Protein AF-A0A7W9QAP7-F1 (afdb_monomer_lite)

pLDDT: mean 77.05, std 18.79, range [26.72, 98.31]

Organism: NCBI:txid1042984

Structure (mmCIF, N/CA/C/O backbone):
data_AF-A0A7W9QAP7-F1
#
_entry.id   AF-A0A7W9QAP7-F1
#
loop_
_atom_site.group_PDB
_atom_site.id
_atom_site.type_symbol
_atom_site.label_atom_id
_atom_site.label_alt_id
_atom_site.label_comp_id
_atom_site.label_asym_id
_atom_site.label_entity_id
_atom_site.label_seq_id
_atom_site.pdbx_PDB_ins_code
_atom_site.Cartn_x
_atom_site.Cartn_y
_atom_site.Cartn_z
_atom_site.occupancy
_atom_site.B_iso_or_equiv
_atom_site.auth_seq_id
_atom_site.auth_comp_id
_atom_site.auth_asym_id
_atom_site.auth_atom_id
_atom_site.pdbx_PDB_model_num
ATOM 1 N N . MET A 1 1 ? 19.920 -5.176 -1.590 1.00 54.75 1 MET A N 1
ATOM 2 C CA . MET A 1 1 ? 19.960 -6.155 -2.706 1.00 54.75 1 MET A CA 1
ATOM 3 C C . MET A 1 1 ? 19.353 -7.469 -2.248 1.00 54.75 1 MET A C 1
ATOM 5 O O . MET A 1 1 ? 19.621 -7.881 -1.128 1.00 54.75 1 MET A O 1
ATOM 9 N N . THR A 1 2 ? 18.573 -8.132 -3.103 1.00 60.28 2 THR A N 1
ATOM 10 C CA . THR A 1 2 ? 17.853 -9.384 -2.791 1.00 60.28 2 THR A CA 1
ATOM 11 C C . THR A 1 2 ? 18.769 -10.563 -2.440 1.00 60.28 2 THR A C 1
ATOM 13 O O . THR A 1 2 ? 18.266 -11.594 -2.022 1.00 60.28 2 THR A O 1
ATOM 16 N N . ARG A 1 3 ? 20.100 -10.441 -2.601 1.00 73.12 3 ARG A N 1
ATOM 17 C CA . ARG A 1 3 ? 21.132 -11.491 -2.411 1.00 73.12 3 ARG A CA 1
ATOM 18 C C . ARG A 1 3 ? 20.924 -12.766 -3.252 1.00 73.12 3 ARG A C 1
ATOM 20 O O . ARG A 1 3 ? 21.806 -13.615 -3.297 1.00 73.12 3 ARG A O 1
ATOM 27 N N . LEU A 1 4 ? 19.820 -12.860 -3.992 1.00 79.19 4 LEU A N 1
ATOM 28 C CA . LEU A 1 4 ? 19.501 -13.938 -4.917 1.00 79.19 4 LEU A CA 1
ATOM 29 C C . LEU A 1 4 ? 20.254 -13.739 -6.237 1.00 79.19 4 LEU A C 1
ATOM 31 O O . LEU A 1 4 ? 19.981 -12.792 -6.990 1.00 79.19 4 LEU A O 1
ATOM 35 N N . ARG A 1 5 ? 21.194 -14.647 -6.526 1.00 82.75 5 ARG A N 1
ATOM 36 C CA . ARG A 1 5 ? 21.929 -14.685 -7.800 1.00 82.75 5 ARG A CA 1
ATOM 37 C C . ARG A 1 5 ? 20.944 -14.789 -8.969 1.00 82.75 5 ARG A C 1
ATOM 39 O O . ARG A 1 5 ? 19.967 -15.527 -8.909 1.00 82.75 5 ARG A O 1
ATOM 46 N N . GLY A 1 6 ? 21.182 -14.010 -10.023 1.00 86.75 6 GLY A N 1
ATOM 47 C CA . GLY A 1 6 ? 20.346 -14.013 -11.228 1.00 86.75 6 GLY A CA 1
ATOM 48 C C . GLY A 1 6 ? 18.965 -13.359 -11.087 1.00 86.75 6 GLY A C 1
ATOM 49 O O . GLY A 1 6 ? 18.206 -13.384 -12.050 1.00 86.75 6 GLY A O 1
ATOM 50 N N . SER A 1 7 ? 18.630 -12.748 -9.941 1.00 87.75 7 SER A N 1
ATOM 51 C CA . SER A 1 7 ? 17.339 -12.063 -9.747 1.00 87.75 7 SER A CA 1
ATOM 52 C C . SER A 1 7 ? 17.068 -10.999 -10.813 1.00 87.75 7 SER A C 1
ATOM 54 O O . SER A 1 7 ? 16.010 -11.038 -11.423 1.00 87.75 7 SER A O 1
ATOM 56 N N . HIS A 1 8 ? 18.047 -10.143 -11.122 1.00 86.25 8 HIS A N 1
ATOM 57 C CA . HIS A 1 8 ? 17.933 -9.145 -12.194 1.00 86.25 8 HIS A CA 1
ATOM 58 C C . HIS A 1 8 ? 17.615 -9.774 -13.559 1.00 86.25 8 HIS A C 1
ATOM 60 O O . HIS A 1 8 ? 16.665 -9.373 -14.222 1.00 86.25 8 HIS A O 1
ATOM 66 N N . ARG A 1 9 ? 18.378 -10.801 -13.964 1.00 90.00 9 ARG A N 1
ATOM 67 C CA . ARG A 1 9 ? 18.172 -11.507 -15.241 1.00 90.00 9 ARG A CA 1
ATOM 68 C C . ARG A 1 9 ? 16.766 -12.107 -15.325 1.00 90.00 9 ARG A C 1
ATOM 70 O O . ARG A 1 9 ? 16.121 -11.996 -16.357 1.00 90.00 9 ARG A O 1
ATOM 77 N N . ARG A 1 10 ? 16.291 -12.717 -14.235 1.00 91.69 10 ARG A N 1
ATOM 78 C CA . ARG A 1 10 ? 14.938 -13.283 -14.149 1.00 91.69 10 ARG A CA 1
ATOM 79 C C . ARG A 1 10 ? 13.853 -12.211 -14.226 1.00 91.69 10 ARG A C 1
ATOM 81 O O . ARG A 1 10 ? 12.884 -12.404 -14.946 1.00 91.69 10 ARG A O 1
ATOM 88 N N . THR A 1 11 ? 14.016 -11.092 -13.517 1.00 90.94 11 THR A N 1
ATOM 89 C CA . THR A 1 11 ? 13.083 -9.959 -13.602 1.00 90.94 11 THR A CA 1
ATOM 90 C C . THR A 1 11 ? 12.994 -9.443 -15.034 1.00 90.94 11 THR A C 1
ATOM 92 O O . THR A 1 11 ? 11.891 -9.313 -15.551 1.00 90.94 11 THR A O 1
ATOM 95 N N . ARG A 1 12 ? 14.137 -9.243 -15.703 1.00 91.88 12 ARG A N 1
ATOM 96 C CA . ARG A 1 12 ? 14.178 -8.806 -17.102 1.00 91.88 12 ARG A CA 1
ATOM 97 C C . ARG A 1 12 ? 13.460 -9.779 -18.043 1.00 91.88 12 ARG A C 1
ATOM 99 O O . ARG A 1 12 ? 12.600 -9.353 -18.800 1.00 91.88 12 ARG A O 1
ATOM 106 N N . ALA A 1 13 ? 13.750 -11.078 -17.940 1.00 94.00 13 ALA A N 1
ATOM 107 C CA . ALA A 1 13 ? 13.096 -12.096 -18.766 1.00 94.00 13 ALA A CA 1
ATOM 108 C C . ALA A 1 13 ? 11.567 -12.124 -18.566 1.00 94.00 13 ALA A C 1
ATOM 110 O O . ALA A 1 13 ? 10.818 -12.332 -19.517 1.00 94.00 13 ALA A O 1
ATOM 111 N N . ASN A 1 14 ? 11.088 -11.879 -17.340 1.00 94.50 14 ASN A N 1
ATOM 112 C CA . ASN A 1 14 ? 9.653 -11.779 -17.062 1.00 94.50 14 ASN A CA 1
ATOM 113 C C . ASN A 1 14 ? 9.024 -10.521 -17.677 1.00 94.50 14 ASN A C 1
ATOM 115 O O . ASN A 1 14 ? 7.909 -10.602 -18.187 1.00 94.50 14 ASN A O 1
ATOM 119 N N . VAL A 1 15 ? 9.727 -9.383 -17.648 1.00 93.56 15 VAL A N 1
ATOM 120 C CA . VAL A 1 15 ? 9.294 -8.140 -18.312 1.00 93.56 15 VAL A CA 1
ATOM 121 C C . VAL A 1 15 ? 9.174 -8.366 -19.818 1.00 93.56 15 VAL A C 1
ATOM 123 O O . VAL A 1 15 ? 8.102 -8.162 -20.377 1.00 93.56 15 VAL A O 1
ATOM 126 N N . GLU A 1 16 ? 10.226 -8.885 -20.457 1.00 94.69 16 GLU A N 1
ATOM 127 C CA . GLU A 1 16 ? 10.230 -9.218 -21.890 1.00 94.69 16 GLU A CA 1
ATOM 128 C C . GLU A 1 16 ? 9.087 -10.183 -22.244 1.00 94.69 16 GLU A C 1
ATOM 130 O O . GLU A 1 16 ? 8.371 -9.981 -23.227 1.00 94.69 16 GLU A O 1
ATOM 135 N N . LYS A 1 17 ? 8.851 -11.207 -21.410 1.00 96.50 17 LYS A N 1
ATOM 136 C CA . LYS A 1 17 ? 7.747 -12.148 -21.616 1.00 96.50 17 LYS A CA 1
ATOM 137 C C . LYS A 1 17 ? 6.380 -11.470 -21.522 1.00 96.50 17 LYS A C 1
ATOM 139 O O . LYS A 1 17 ? 5.540 -11.733 -22.378 1.00 96.50 17 LYS A O 1
ATOM 144 N N . ALA A 1 18 ? 6.142 -10.621 -20.527 1.00 95.12 18 ALA A N 1
ATOM 145 C CA . ALA A 1 18 ? 4.868 -9.918 -20.383 1.00 95.12 18 ALA A CA 1
ATOM 146 C C . ALA A 1 18 ? 4.607 -8.960 -21.559 1.00 95.12 18 ALA A C 1
ATOM 148 O O . ALA A 1 18 ? 3.508 -8.965 -22.111 1.00 95.12 18 ALA A O 1
ATOM 149 N N . LEU A 1 19 ? 5.635 -8.244 -22.023 1.00 92.81 19 LEU A N 1
ATOM 150 C CA . LEU A 1 19 ? 5.546 -7.397 -23.215 1.00 92.81 19 LEU A CA 1
ATOM 151 C C . LEU A 1 19 ? 5.253 -8.212 -24.481 1.00 92.81 19 LEU A C 1
ATOM 153 O O . LEU A 1 19 ? 4.375 -7.841 -25.251 1.00 92.81 19 LEU A O 1
ATOM 157 N N . SER A 1 20 ? 5.893 -9.377 -24.659 1.00 95.62 20 SER A N 1
ATOM 158 C CA . SER A 1 20 ? 5.593 -10.285 -25.783 1.00 95.62 20 SER A CA 1
ATOM 159 C C . SER A 1 20 ? 4.148 -10.805 -25.792 1.00 95.62 20 SER A C 1
ATOM 161 O O . SER A 1 20 ? 3.666 -11.276 -26.819 1.00 95.62 20 SER A O 1
ATOM 163 N N . LEU A 1 21 ? 3.463 -10.744 -24.644 1.00 96.88 21 LEU A N 1
ATOM 164 C CA . LEU A 1 21 ? 2.060 -11.122 -24.476 1.00 96.88 21 LEU A CA 1
ATOM 165 C C . LEU A 1 21 ? 1.111 -9.913 -24.547 1.00 96.88 21 LEU A C 1
ATOM 167 O O . LEU A 1 21 ? -0.075 -10.070 -24.269 1.00 96.88 21 LEU A O 1
ATOM 171 N N . ASN A 1 22 ? 1.612 -8.725 -24.906 1.00 93.06 22 ASN A N 1
ATOM 172 C CA . ASN A 1 22 ? 0.872 -7.459 -24.911 1.00 93.06 22 ASN A CA 1
ATOM 173 C C . ASN A 1 22 ? 0.246 -7.110 -23.549 1.00 93.06 22 ASN A C 1
ATOM 175 O O . ASN A 1 22 ? -0.803 -6.471 -23.481 1.00 93.06 22 ASN A O 1
ATOM 179 N N . ILE A 1 23 ? 0.878 -7.536 -22.451 1.00 90.88 23 ILE A N 1
ATOM 180 C CA . ILE A 1 23 ? 0.448 -7.162 -21.104 1.00 90.88 23 ILE A CA 1
ATOM 181 C C . ILE A 1 23 ? 1.020 -5.771 -20.806 1.00 90.88 23 ILE A C 1
ATOM 183 O O . ILE A 1 23 ? 2.246 -5.623 -20.807 1.00 90.88 23 ILE A O 1
ATOM 187 N N . PRO A 1 24 ? 0.182 -4.754 -20.532 1.00 83.75 24 PRO A N 1
ATOM 188 C CA . PRO A 1 24 ? 0.669 -3.426 -20.194 1.00 83.75 24 PRO A CA 1
ATOM 189 C C . PRO A 1 24 ? 1.435 -3.480 -18.872 1.00 83.75 24 PRO A C 1
ATOM 191 O O . PRO A 1 24 ? 0.927 -3.954 -17.852 1.00 83.75 24 PRO A O 1
ATOM 194 N N . LEU A 1 25 ? 2.672 -2.992 -18.896 1.00 85.19 25 LEU A N 1
ATOM 195 C CA . LEU A 1 25 ? 3.533 -2.912 -17.726 1.00 85.19 25 LEU A CA 1
ATOM 196 C C . LEU A 1 25 ? 3.719 -1.462 -17.298 1.00 85.19 25 LEU A C 1
ATOM 198 O O . LEU A 1 25 ? 3.815 -0.560 -18.126 1.00 85.19 25 LEU A O 1
ATOM 202 N N . ARG A 1 26 ? 3.828 -1.281 -15.984 1.00 78.94 26 ARG A N 1
ATOM 203 C CA . ARG A 1 26 ? 4.264 -0.046 -15.333 1.00 78.94 26 ARG A CA 1
ATOM 204 C C . ARG A 1 26 ? 5.526 -0.359 -14.552 1.00 78.94 26 ARG A C 1
ATOM 206 O O . ARG A 1 26 ? 5.586 -1.422 -13.923 1.00 78.94 26 ARG A O 1
ATOM 213 N N . ASP A 1 27 ? 6.508 0.532 -14.576 1.00 76.38 27 ASP A N 1
ATOM 214 C CA . ASP A 1 27 ? 7.672 0.404 -13.712 1.00 76.38 27 ASP A CA 1
ATOM 215 C C . ASP A 1 27 ? 7.594 1.290 -12.467 1.00 76.38 27 ASP A C 1
ATOM 217 O O . ASP A 1 27 ? 6.720 2.133 -12.274 1.00 76.38 27 ASP A O 1
ATOM 221 N N . GLY A 1 28 ? 8.500 0.993 -11.549 1.00 77.81 28 GLY A N 1
ATOM 222 C CA . GLY A 1 28 ? 8.722 1.751 -10.339 1.00 77.81 28 GLY A CA 1
ATOM 223 C C . GLY A 1 28 ? 10.100 1.389 -9.833 1.00 77.81 28 GLY A C 1
ATOM 224 O O . GLY A 1 28 ? 10.379 0.216 -9.562 1.00 77.81 28 GLY A O 1
ATOM 225 N N . VAL A 1 29 ? 10.983 2.380 -9.743 1.00 78.94 29 VAL A N 1
ATOM 226 C CA . VAL A 1 29 ? 12.359 2.148 -9.306 1.00 78.94 29 VAL A CA 1
ATOM 227 C C . VAL A 1 29 ? 12.564 2.776 -7.936 1.00 78.94 29 VAL A C 1
ATOM 229 O O . VAL A 1 29 ? 12.566 3.994 -7.785 1.00 78.94 29 VAL A O 1
ATOM 232 N N . VAL A 1 30 ? 12.736 1.920 -6.927 1.00 78.00 30 VAL A N 1
ATOM 233 C CA . VAL A 1 30 ? 12.982 2.346 -5.546 1.00 78.00 30 VAL A CA 1
ATOM 234 C C . VAL A 1 30 ? 14.471 2.602 -5.350 1.00 78.00 30 VAL A C 1
ATOM 236 O O . VAL A 1 30 ? 15.290 1.688 -5.510 1.00 78.00 30 VAL A O 1
ATOM 239 N N . SER A 1 31 ? 14.827 3.816 -4.947 1.00 77.69 31 SER A N 1
ATOM 240 C CA . SER A 1 31 ? 16.185 4.113 -4.519 1.00 77.69 31 SER A CA 1
ATOM 241 C C . SER A 1 31 ? 16.448 3.608 -3.103 1.00 77.69 31 SER A C 1
ATOM 243 O O . SER A 1 31 ? 15.645 3.781 -2.184 1.00 77.69 31 SER A O 1
ATOM 245 N N . LEU A 1 32 ? 17.595 2.952 -2.930 1.00 71.19 32 LEU A N 1
ATOM 246 C CA . LEU A 1 32 ? 18.000 2.349 -1.658 1.00 71.19 32 LEU A CA 1
ATOM 247 C C . LEU A 1 32 ? 19.167 3.096 -0.988 1.00 71.19 32 LEU A C 1
ATOM 249 O O . LEU A 1 32 ? 19.375 2.900 0.206 1.00 71.19 32 LEU A O 1
ATOM 253 N N . ARG A 1 33 ? 19.972 3.857 -1.754 1.00 64.19 33 ARG A N 1
ATOM 254 C CA . ARG A 1 33 ? 21.175 4.624 -1.345 1.00 64.19 33 ARG A CA 1
ATOM 255 C C . ARG A 1 33 ? 21.502 5.676 -2.422 1.00 64.19 33 ARG A C 1
ATOM 257 O O . ARG A 1 33 ? 21.160 5.440 -3.579 1.00 64.19 33 ARG A O 1
ATOM 264 N N . GLU A 1 34 ? 22.224 6.740 -2.063 1.00 57.38 34 GLU A N 1
ATOM 265 C CA . GLU A 1 34 ? 22.637 7.838 -2.967 1.00 57.38 34 GLU A CA 1
ATOM 266 C C . GLU A 1 34 ? 23.412 7.360 -4.219 1.00 57.38 34 GLU A C 1
ATOM 268 O O . GLU A 1 34 ? 23.240 7.905 -5.305 1.00 57.38 34 GLU A O 1
ATOM 273 N N . ASP A 1 35 ? 24.171 6.261 -4.119 1.00 52.50 35 ASP A N 1
ATOM 274 C CA . ASP A 1 35 ? 25.190 5.904 -5.126 1.00 52.50 35 ASP A CA 1
ATOM 275 C C . ASP A 1 35 ? 24.794 4.790 -6.110 1.00 52.50 35 ASP A C 1
ATOM 277 O O . ASP A 1 35 ? 25.632 3.974 -6.518 1.00 52.50 35 ASP A O 1
ATOM 281 N N . ARG A 1 36 ? 23.512 4.634 -6.457 1.00 61.88 36 ARG A N 1
ATOM 282 C CA . ARG A 1 36 ? 23.107 3.538 -7.356 1.00 61.88 36 ARG A CA 1
ATOM 283 C C . ARG A 1 36 ? 22.423 4.007 -8.623 1.00 61.88 36 ARG A C 1
ATOM 285 O O . ARG A 1 36 ? 21.776 5.038 -8.690 1.00 61.88 36 ARG A O 1
ATOM 292 N N . ARG A 1 37 ? 22.615 3.151 -9.630 1.00 72.38 37 ARG A N 1
ATOM 293 C CA . ARG A 1 37 ? 22.272 3.224 -11.053 1.00 72.38 37 ARG A CA 1
ATOM 294 C C . ARG A 1 37 ? 20.762 3.301 -11.318 1.00 72.38 37 ARG A C 1
ATOM 296 O O . ARG A 1 37 ? 20.258 2.620 -12.202 1.00 72.38 37 ARG A O 1
ATOM 303 N N . VAL A 1 38 ? 20.011 4.056 -10.527 1.00 77.44 38 VAL A N 1
ATOM 304 C CA . VAL A 1 38 ? 18.552 4.102 -10.616 1.00 77.44 38 VAL A CA 1
ATOM 305 C C . VAL A 1 38 ? 18.117 4.718 -11.952 1.00 77.44 38 VAL A C 1
ATOM 307 O O . VAL A 1 38 ? 17.238 4.181 -12.614 1.00 77.44 38 VAL A O 1
ATOM 310 N N . GLN A 1 39 ? 18.838 5.742 -12.419 1.00 78.19 39 GLN A N 1
ATOM 311 C CA . GLN A 1 39 ? 18.688 6.294 -13.771 1.00 78.19 39 GLN A CA 1
ATOM 312 C C . GLN A 1 39 ? 18.975 5.262 -14.868 1.00 78.19 39 GLN A C 1
ATOM 314 O O . GLN A 1 39 ? 18.334 5.255 -15.912 1.00 78.19 39 GLN A O 1
ATOM 319 N N . GLU A 1 40 ? 19.938 4.367 -14.654 1.00 82.56 40 GLU A N 1
ATOM 320 C CA . GLU A 1 40 ? 20.238 3.319 -15.632 1.00 82.56 40 GLU A CA 1
ATOM 321 C C . GLU A 1 40 ? 19.197 2.202 -15.597 1.00 82.56 40 GLU A C 1
ATOM 323 O O . GLU A 1 40 ? 18.890 1.654 -16.645 1.00 82.56 40 GLU A O 1
ATOM 328 N N . ALA A 1 41 ? 18.627 1.894 -14.429 1.00 84.00 41 ALA A N 1
ATOM 329 C CA . ALA A 1 41 ? 17.513 0.960 -14.306 1.00 84.00 41 ALA A CA 1
ATOM 330 C C . ALA A 1 41 ? 16.249 1.504 -14.989 1.00 84.00 41 ALA A C 1
ATOM 332 O O . ALA A 1 41 ? 15.609 0.766 -15.730 1.00 84.00 41 ALA A O 1
ATOM 333 N N . ALA A 1 42 ? 15.939 2.792 -14.806 1.00 81.75 42 ALA A N 1
ATOM 334 C CA . ALA A 1 42 ? 14.847 3.454 -15.516 1.00 81.75 42 ALA A CA 1
ATOM 335 C C . ALA A 1 42 ? 15.074 3.411 -17.037 1.00 81.75 42 ALA A C 1
ATOM 337 O O . ALA A 1 42 ? 14.216 2.938 -17.776 1.00 81.75 42 ALA A O 1
ATOM 338 N N . ARG A 1 43 ? 16.275 3.786 -17.508 1.00 84.94 43 ARG A N 1
ATOM 339 C CA . ARG A 1 43 ? 16.638 3.682 -18.934 1.00 84.94 43 ARG A CA 1
ATOM 340 C C . ARG A 1 43 ? 16.533 2.256 -19.475 1.00 84.94 43 ARG A C 1
ATOM 342 O O . ARG A 1 43 ? 16.089 2.083 -20.604 1.00 84.94 43 ARG A O 1
ATOM 349 N N . ASP A 1 44 ? 16.933 1.252 -18.698 1.00 87.25 44 ASP A N 1
ATOM 350 C CA . ASP A 1 44 ? 16.836 -0.156 -19.096 1.00 87.25 44 ASP A CA 1
ATOM 351 C C . ASP A 1 44 ? 15.376 -0.594 -19.295 1.00 87.25 44 ASP A C 1
ATOM 353 O O . ASP A 1 44 ? 15.057 -1.259 -20.278 1.00 87.25 44 ASP A O 1
ATOM 357 N N . LEU A 1 45 ? 14.473 -0.173 -18.402 1.00 87.50 45 LEU A N 1
ATOM 358 C CA . LEU A 1 45 ? 13.039 -0.467 -18.487 1.00 87.50 45 LEU A CA 1
ATOM 359 C C . LEU A 1 45 ? 12.366 0.285 -19.642 1.00 87.50 45 LEU A C 1
ATOM 361 O O . LEU A 1 45 ? 11.599 -0.319 -20.393 1.00 87.50 45 LEU A O 1
ATOM 365 N N . THR A 1 46 ? 12.724 1.553 -19.859 1.00 85.94 46 THR A N 1
ATOM 366 C CA . THR A 1 46 ? 12.273 2.317 -21.033 1.00 85.94 46 THR A CA 1
ATOM 367 C C . THR A 1 46 ? 12.745 1.669 -22.336 1.00 85.94 46 THR A C 1
ATOM 369 O O . THR A 1 46 ? 11.959 1.522 -23.267 1.00 85.94 46 THR A O 1
ATOM 372 N N . ALA A 1 47 ? 14.003 1.216 -22.407 1.00 87.69 47 ALA A N 1
ATOM 373 C CA . ALA A 1 47 ? 14.550 0.547 -23.589 1.00 87.69 47 ALA A CA 1
ATOM 374 C C . ALA A 1 47 ? 13.875 -0.804 -23.888 1.00 87.69 47 ALA A C 1
ATOM 376 O O . ALA A 1 47 ? 13.861 -1.240 -25.037 1.00 87.69 47 ALA A O 1
ATOM 377 N N . LEU A 1 48 ? 13.303 -1.461 -22.874 1.00 87.81 48 LEU A N 1
ATOM 378 C CA . LEU A 1 48 ? 12.483 -2.661 -23.048 1.00 87.81 48 LEU A CA 1
ATOM 379 C C . LEU A 1 48 ? 11.081 -2.359 -23.592 1.00 87.81 48 LEU A C 1
ATOM 381 O O . LEU A 1 48 ? 10.430 -3.280 -24.067 1.00 87.81 48 LEU A O 1
ATOM 385 N N . GLY A 1 49 ? 10.624 -1.105 -23.549 1.00 85.69 49 GLY A N 1
ATOM 386 C CA . GLY A 1 49 ? 9.273 -0.709 -23.955 1.00 85.69 49 GLY A CA 1
ATOM 387 C C . GLY A 1 49 ? 8.266 -0.654 -22.804 1.00 85.69 49 GLY A C 1
ATOM 388 O O . GLY A 1 49 ? 7.062 -0.646 -23.050 1.00 85.69 49 GLY A O 1
ATOM 389 N N . VAL A 1 50 ? 8.731 -0.624 -21.550 1.00 85.25 50 VAL A N 1
ATOM 390 C CA . VAL A 1 50 ? 7.866 -0.339 -20.397 1.00 85.25 50 VAL A CA 1
ATOM 391 C C . VAL A 1 50 ? 7.609 1.170 -20.344 1.00 85.25 50 VAL A C 1
ATOM 393 O O . VAL A 1 50 ? 8.546 1.960 -20.466 1.00 85.25 50 VAL A O 1
ATOM 396 N N . GLY A 1 51 ? 6.343 1.571 -20.195 1.00 71.44 51 GLY A N 1
ATOM 397 C CA . GLY A 1 51 ? 5.972 2.983 -20.058 1.00 71.44 51 GLY A CA 1
ATOM 398 C C . GLY A 1 51 ? 6.600 3.609 -18.812 1.00 71.44 51 GLY A C 1
ATOM 399 O O . GLY A 1 51 ? 6.807 2.908 -17.824 1.00 71.44 51 GLY A O 1
ATOM 400 N N . MET A 1 52 ? 6.904 4.912 -18.864 1.00 62.56 52 MET A N 1
ATOM 401 C CA . MET A 1 52 ? 7.537 5.618 -17.745 1.00 62.56 52 MET A CA 1
ATOM 402 C C . MET A 1 52 ? 6.663 5.590 -16.491 1.00 62.56 52 MET A C 1
ATOM 404 O O . MET A 1 52 ? 5.596 6.196 -16.426 1.00 62.56 52 MET A O 1
ATOM 408 N N . GLY A 1 53 ? 7.182 4.945 -15.467 1.00 61.28 53 GLY A N 1
ATOM 409 C CA . GLY A 1 53 ? 6.745 4.980 -14.093 1.00 61.28 53 GLY A CA 1
ATOM 410 C C . GLY A 1 53 ? 7.720 5.787 -13.246 1.00 61.28 53 GLY A C 1
ATOM 411 O O . GLY A 1 53 ? 8.894 5.980 -13.565 1.00 61.28 53 GLY A O 1
ATOM 412 N N . GLY A 1 54 ? 7.190 6.350 -12.167 1.00 65.12 54 GLY A N 1
ATOM 413 C CA . GLY A 1 54 ? 7.952 7.235 -11.295 1.00 65.12 54 GLY A CA 1
ATOM 414 C C . GLY A 1 54 ? 8.996 6.499 -10.459 1.00 65.12 54 GLY A C 1
ATOM 415 O O . GLY A 1 54 ? 8.984 5.274 -10.305 1.00 65.12 54 GLY A O 1
ATOM 416 N N . GLY A 1 55 ? 9.892 7.279 -9.866 1.00 68.44 55 GLY A N 1
ATOM 417 C CA . GLY A 1 55 ? 10.767 6.787 -8.819 1.00 68.44 55 GLY A CA 1
ATOM 418 C C . GLY A 1 55 ? 10.059 6.702 -7.474 1.00 68.44 55 GLY A C 1
ATOM 419 O O . GLY A 1 55 ? 9.025 7.324 -7.234 1.00 68.44 55 GLY A O 1
ATOM 420 N N . ASP A 1 56 ? 10.653 5.932 -6.576 1.00 69.88 56 ASP A N 1
ATOM 421 C CA . ASP A 1 56 ? 10.250 5.881 -5.177 1.00 69.88 56 ASP A CA 1
ATOM 422 C C . ASP A 1 56 ? 11.498 5.817 -4.292 1.00 69.88 56 ASP A C 1
ATOM 424 O O . ASP A 1 56 ? 12.614 5.577 -4.767 1.00 69.88 56 ASP A O 1
ATOM 428 N N . ARG A 1 57 ? 11.318 6.024 -2.993 1.00 75.38 57 ARG A N 1
ATOM 429 C CA . ARG A 1 57 ? 12.393 6.000 -2.001 1.00 75.38 57 ARG A CA 1
ATOM 430 C C . ARG A 1 57 ? 12.095 5.012 -0.891 1.00 75.38 57 ARG A C 1
ATOM 432 O O . ARG A 1 57 ? 10.978 4.516 -0.726 1.00 75.38 57 ARG A O 1
ATOM 439 N N . THR A 1 58 ? 13.125 4.680 -0.129 1.00 76.31 58 THR A N 1
ATOM 440 C CA . THR A 1 58 ? 12.953 3.750 0.983 1.00 76.31 58 THR A CA 1
ATOM 441 C C . THR A 1 58 ? 12.246 4.463 2.130 1.00 76.31 58 THR A C 1
ATOM 443 O O . THR A 1 58 ? 12.777 5.401 2.704 1.00 76.31 58 THR A O 1
ATOM 446 N N . ARG A 1 59 ? 11.051 3.997 2.497 1.00 79.06 59 ARG A N 1
ATOM 447 C CA . ARG A 1 59 ? 10.304 4.486 3.668 1.00 79.06 59 ARG A CA 1
ATOM 448 C C . ARG A 1 59 ? 10.780 3.781 4.938 1.00 79.06 59 ARG A C 1
ATOM 450 O O . ARG A 1 59 ? 11.146 2.607 4.872 1.00 79.06 59 ARG A O 1
ATOM 457 N N . ALA A 1 60 ? 10.719 4.439 6.093 1.00 83.00 60 ALA A N 1
ATOM 458 C CA . ALA A 1 60 ? 11.171 3.925 7.394 1.00 83.00 60 ALA A CA 1
ATOM 459 C C . ALA A 1 60 ? 10.238 2.854 8.011 1.00 83.00 60 ALA A C 1
ATOM 461 O O . ALA A 1 60 ? 9.998 2.834 9.212 1.00 83.00 60 ALA A O 1
ATOM 462 N N . PHE A 1 61 ? 9.713 1.933 7.197 1.00 84.50 61 PHE A N 1
ATOM 463 C CA . PHE A 1 61 ? 8.712 0.937 7.584 1.00 84.50 61 PHE A CA 1
ATOM 464 C C . PHE A 1 61 ? 9.201 -0.497 7.342 1.00 84.50 61 PHE A C 1
ATOM 466 O O . PHE A 1 61 ? 10.027 -0.777 6.466 1.00 84.50 61 PHE A O 1
ATOM 473 N N . GLY A 1 62 ? 8.657 -1.449 8.103 1.00 84.81 62 GLY A N 1
ATOM 474 C CA . GLY A 1 62 ? 8.977 -2.870 7.960 1.00 84.81 62 GLY A CA 1
ATOM 475 C C . GLY A 1 62 ? 10.473 -3.143 8.130 1.00 84.81 62 GLY A C 1
ATOM 476 O O . GLY A 1 62 ? 11.098 -2.685 9.075 1.00 84.81 62 GLY A O 1
ATOM 477 N N . ARG A 1 63 ? 11.096 -3.870 7.194 1.00 85.12 63 ARG A N 1
ATOM 478 C CA . ARG A 1 63 ? 12.540 -4.170 7.288 1.00 85.12 63 ARG A CA 1
ATOM 479 C C . ARG A 1 63 ? 13.430 -2.925 7.221 1.00 85.12 63 ARG A C 1
ATOM 481 O O . ARG A 1 63 ? 14.556 -2.977 7.704 1.00 85.12 63 ARG A O 1
ATOM 488 N N . ALA A 1 64 ? 12.953 -1.840 6.612 1.00 82.19 64 ALA A N 1
ATOM 489 C CA . ALA A 1 64 ? 13.713 -0.601 6.507 1.00 82.19 64 ALA A CA 1
ATOM 490 C C . ALA A 1 64 ? 13.714 0.209 7.814 1.00 82.19 64 ALA A C 1
ATOM 492 O O . ALA A 1 64 ? 14.625 1.007 8.009 1.00 82.19 64 ALA A O 1
ATOM 493 N N . SER A 1 65 ? 12.786 -0.058 8.746 1.00 82.81 65 SER A N 1
ATOM 494 C CA . SER A 1 65 ? 12.764 0.588 10.068 1.00 82.81 65 SER A CA 1
ATOM 495 C C . SER A 1 65 ? 13.869 0.092 11.011 1.00 82.81 65 SER A C 1
ATOM 497 O O . SER A 1 65 ? 14.001 0.589 12.125 1.00 82.81 65 SER A O 1
ATOM 499 N N . LYS A 1 66 ? 14.650 -0.922 10.600 1.00 84.81 66 LYS A N 1
ATOM 500 C CA . LYS A 1 66 ? 15.696 -1.567 11.418 1.00 84.81 66 LYS A CA 1
ATOM 501 C C . LYS A 1 66 ? 15.181 -2.051 12.788 1.00 84.81 66 LYS A C 1
ATOM 503 O O . LYS A 1 66 ? 15.947 -2.129 13.741 1.00 84.81 66 LYS A O 1
ATOM 508 N N . GLY A 1 67 ? 13.896 -2.408 12.868 1.00 82.25 67 GLY A N 1
ATOM 509 C CA . GLY A 1 67 ? 13.256 -2.901 14.091 1.00 82.25 67 GLY A CA 1
ATOM 510 C C . GLY A 1 67 ? 12.513 -1.834 14.895 1.00 82.25 67 GLY A C 1
ATOM 511 O O . GLY A 1 67 ? 11.843 -2.190 15.860 1.00 82.25 67 GLY A O 1
ATOM 512 N N . ALA A 1 68 ? 12.564 -0.560 14.493 1.00 82.88 68 ALA A N 1
ATOM 513 C CA . ALA A 1 68 ? 11.716 0.468 15.086 1.00 82.88 68 ALA A CA 1
ATOM 514 C C . ALA A 1 68 ? 10.239 0.199 14.755 1.00 82.88 68 ALA A C 1
ATOM 516 O O . ALA A 1 68 ? 9.893 -0.115 13.607 1.00 82.88 68 ALA A O 1
ATOM 517 N N . ALA A 1 69 ? 9.376 0.309 15.765 1.00 82.88 69 ALA A N 1
ATOM 518 C CA . ALA A 1 69 ? 7.935 0.247 15.581 1.00 82.88 69 ALA A CA 1
ATOM 519 C C . ALA A 1 69 ? 7.442 1.591 15.018 1.00 82.88 69 ALA A C 1
ATOM 521 O O . ALA A 1 69 ? 7.753 2.623 15.612 1.00 82.88 69 ALA A O 1
ATOM 522 N N . PRO A 1 70 ? 6.699 1.601 13.897 1.00 84.44 70 PRO A N 1
ATOM 523 C CA . PRO A 1 70 ? 6.164 2.836 13.348 1.00 84.44 70 PRO A CA 1
ATOM 524 C C . PRO A 1 70 ? 5.069 3.392 14.255 1.00 84.44 70 PRO A C 1
ATOM 526 O O . PRO A 1 70 ? 4.218 2.653 14.763 1.00 84.44 70 PRO A O 1
ATOM 529 N N . THR A 1 71 ? 5.085 4.706 14.414 1.00 87.31 71 THR A N 1
ATOM 530 C CA . THR A 1 71 ? 4.078 5.474 15.144 1.00 87.31 71 THR A CA 1
ATOM 531 C C . THR A 1 71 ? 3.159 6.207 14.170 1.00 87.31 71 THR A C 1
ATOM 533 O O . THR A 1 71 ? 3.383 6.196 12.958 1.00 87.31 71 THR A O 1
ATOM 536 N N . ILE A 1 72 ? 2.096 6.834 14.684 1.00 87.19 72 ILE A N 1
ATOM 537 C CA . ILE A 1 72 ? 1.192 7.629 13.845 1.00 87.19 72 ILE A CA 1
ATOM 538 C C . ILE A 1 72 ? 1.952 8.787 13.187 1.00 87.19 72 ILE A C 1
ATOM 540 O O . ILE A 1 72 ? 1.723 9.034 12.008 1.00 87.19 72 ILE A O 1
ATOM 544 N N . SER A 1 73 ? 2.909 9.420 13.872 1.00 86.25 73 SER A N 1
ATOM 545 C CA . SER A 1 73 ? 3.696 10.543 13.334 1.00 86.25 73 SER A CA 1
ATOM 546 C C . SER A 1 73 ? 4.593 10.167 12.149 1.00 86.25 73 SER A C 1
ATOM 548 O O . SER A 1 73 ? 4.962 11.025 11.354 1.00 86.25 73 SER A O 1
ATOM 550 N N . ASP A 1 74 ? 4.899 8.877 11.971 1.00 83.19 74 ASP A N 1
ATOM 551 C CA . ASP A 1 74 ? 5.674 8.391 10.825 1.00 83.19 74 ASP A CA 1
ATOM 552 C C . ASP A 1 74 ? 4.806 8.198 9.559 1.00 83.19 74 ASP A C 1
ATOM 554 O O . ASP A 1 74 ? 5.337 8.018 8.455 1.00 83.19 74 ASP A O 1
ATOM 558 N N . LEU A 1 75 ? 3.473 8.196 9.704 1.00 84.00 75 LEU A N 1
ATOM 559 C CA . LEU A 1 75 ? 2.508 8.086 8.605 1.00 84.00 75 LEU A CA 1
ATOM 560 C C . LEU A 1 75 ? 2.390 9.408 7.832 1.00 84.00 75 LEU A C 1
ATOM 562 O O . LEU A 1 75 ? 2.886 10.442 8.249 1.00 84.00 75 LEU A O 1
ATOM 566 N N . CYS A 1 76 ? 1.710 9.379 6.687 1.00 80.31 76 CYS A N 1
ATOM 567 C CA . CYS A 1 76 ? 1.532 10.552 5.824 1.00 80.31 76 CYS A CA 1
ATOM 568 C C . CYS A 1 76 ? 0.217 11.320 6.048 1.00 80.31 76 CYS A C 1
ATOM 570 O O . CYS A 1 76 ? -0.201 12.044 5.151 1.00 80.31 76 CYS A O 1
ATOM 572 N N . GLY A 1 77 ? -0.516 11.067 7.138 1.00 81.38 77 GLY A N 1
ATOM 573 C CA . GLY A 1 77 ? -1.848 11.648 7.384 1.00 81.38 77 GLY A CA 1
ATOM 574 C C . GLY A 1 77 ? -2.998 11.085 6.530 1.00 81.38 77 GLY A C 1
ATOM 575 O O . GLY A 1 77 ? -4.142 11.118 6.947 1.00 81.38 77 GLY A O 1
ATOM 576 N N . HIS A 1 78 ? -2.715 10.466 5.380 1.00 78.44 78 HIS A N 1
ATOM 577 C CA . HIS A 1 78 ? -3.739 9.955 4.447 1.00 78.44 78 HIS A CA 1
ATOM 578 C C . HIS A 1 78 ? -4.137 8.491 4.672 1.00 78.44 78 HIS A C 1
ATOM 580 O O . HIS A 1 78 ? -4.776 7.859 3.822 1.00 78.44 78 HIS A O 1
ATOM 586 N N . CYS A 1 79 ? -3.689 7.900 5.777 1.00 82.69 79 CYS A N 1
ATOM 587 C CA . CYS A 1 79 ? -4.224 6.613 6.206 1.00 82.69 79 CYS A CA 1
ATOM 588 C C . CYS A 1 79 ? -5.687 6.822 6.608 1.00 82.69 79 CYS A C 1
ATOM 590 O O . CYS A 1 79 ? -6.026 7.895 7.081 1.00 82.69 79 CYS A O 1
ATOM 592 N N . ALA A 1 80 ? -6.535 5.815 6.411 1.00 80.44 80 ALA A N 1
ATOM 593 C CA . ALA A 1 80 ? -7.966 5.870 6.714 1.00 80.44 80 ALA A CA 1
ATOM 594 C C . ALA A 1 80 ? -8.834 6.725 5.761 1.00 80.44 80 ALA A C 1
ATOM 596 O O . ALA A 1 80 ? -10.050 6.758 5.918 1.00 80.44 80 ALA A O 1
ATOM 597 N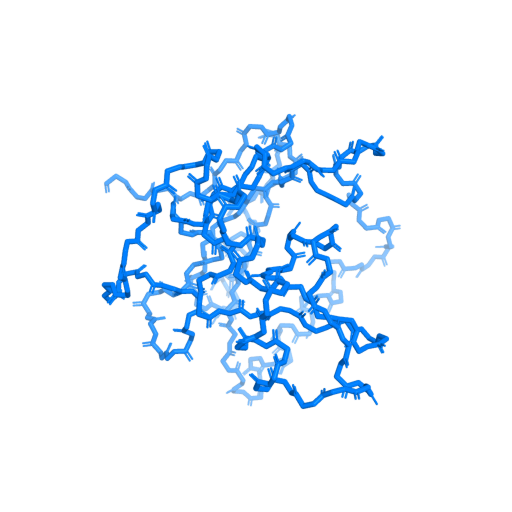 N . HIS A 1 81 ? -8.255 7.313 4.709 1.00 77.81 81 HIS A N 1
ATOM 598 C CA . HIS A 1 81 ? -9.007 7.980 3.641 1.00 77.81 81 HIS A CA 1
ATOM 599 C C . HIS A 1 81 ? -9.280 7.018 2.472 1.00 77.81 81 HIS A C 1
ATOM 601 O O . HIS A 1 81 ? -8.357 6.650 1.743 1.00 77.81 81 HIS A O 1
ATOM 607 N N . GLU A 1 82 ? -10.545 6.605 2.316 1.00 72.94 82 GLU A N 1
ATOM 608 C CA . GLU A 1 82 ? -11.122 5.868 1.166 1.00 72.94 82 GLU A CA 1
ATOM 609 C C . GLU A 1 82 ? -10.457 4.534 0.763 1.00 72.94 82 GLU A C 1
ATOM 611 O O . GLU A 1 82 ? -10.805 3.931 -0.251 1.00 72.94 82 GLU A O 1
ATOM 616 N N . LYS A 1 83 ? -9.506 4.030 1.551 1.00 79.12 83 LYS A N 1
ATOM 617 C CA . LYS A 1 83 ? -8.815 2.763 1.295 1.00 79.12 83 LYS A CA 1
ATOM 618 C C . LYS A 1 83 ? -8.495 2.032 2.587 1.00 79.12 83 LYS A C 1
ATOM 620 O O . LYS A 1 83 ? -8.090 2.636 3.575 1.00 79.12 83 LYS A O 1
ATOM 625 N N . CYS A 1 84 ? -8.561 0.710 2.531 1.00 89.38 84 CYS A N 1
ATOM 626 C CA . CYS A 1 84 ? -8.017 -0.172 3.555 1.00 89.38 84 CYS A CA 1
ATOM 627 C C . CYS A 1 84 ? -7.052 -1.179 2.928 1.00 89.38 84 CYS A C 1
ATOM 629 O O . CYS A 1 84 ? -7.018 -1.382 1.713 1.00 89.38 84 CYS A O 1
ATOM 631 N N . ALA A 1 85 ? -6.248 -1.811 3.771 1.00 92.12 85 ALA A N 1
ATOM 632 C CA . ALA A 1 85 ? -5.440 -2.959 3.404 1.00 92.12 85 ALA A CA 1
ATOM 633 C C . ALA A 1 85 ? -5.944 -4.185 4.162 1.00 92.12 85 ALA A C 1
ATOM 635 O O . ALA A 1 85 ? -6.184 -4.098 5.363 1.00 92.12 85 ALA A O 1
ATOM 636 N N . ILE A 1 86 ? -6.054 -5.316 3.466 1.00 96.25 86 ILE A N 1
ATOM 637 C CA . ILE A 1 86 ? -6.431 -6.602 4.056 1.00 96.25 86 ILE A CA 1
ATOM 638 C C . ILE A 1 86 ? -5.206 -7.518 4.029 1.00 96.25 86 ILE A C 1
ATOM 640 O O . ILE A 1 86 ? -4.564 -7.707 2.993 1.00 96.25 86 ILE A O 1
ATOM 644 N N . GLY A 1 87 ? -4.844 -8.044 5.193 1.00 95.25 87 GLY A N 1
ATOM 645 C CA . GLY A 1 87 ? -3.754 -8.989 5.370 1.00 95.25 87 GLY A CA 1
ATOM 646 C C . GLY A 1 87 ? -4.110 -10.408 4.919 1.00 95.25 87 GLY A C 1
ATOM 647 O O . GLY A 1 87 ? -5.281 -10.746 4.766 1.00 95.25 87 GLY A O 1
ATOM 648 N N . PRO A 1 88 ? -3.106 -11.291 4.769 1.00 96.38 88 PRO A N 1
ATOM 649 C CA . PRO A 1 88 ? -3.339 -12.694 4.414 1.00 96.38 88 PRO A CA 1
ATOM 650 C C . PRO A 1 88 ? -4.123 -13.471 5.488 1.00 96.38 88 PRO A C 1
ATOM 652 O O . PRO A 1 88 ? -4.675 -14.525 5.200 1.00 96.38 88 PRO A O 1
ATOM 655 N N . THR A 1 89 ? -4.169 -12.955 6.718 1.00 96.81 89 THR A N 1
ATOM 656 C CA . THR A 1 89 ? -4.936 -13.466 7.867 1.00 96.81 89 THR A CA 1
ATOM 657 C C . THR A 1 89 ? -6.317 -12.817 7.999 1.00 96.81 89 THR A C 1
ATOM 659 O O . THR A 1 89 ? -7.022 -13.063 8.974 1.00 96.81 89 THR A O 1
ATOM 662 N N . GLY A 1 90 ? -6.719 -11.965 7.054 1.00 97.62 90 GLY A N 1
ATOM 663 C CA . GLY A 1 90 ? -7.985 -11.230 7.094 1.00 97.62 90 GLY A CA 1
ATOM 664 C C . GLY A 1 90 ? -7.967 -9.952 7.937 1.00 97.62 90 GLY A C 1
ATOM 665 O O . GLY A 1 90 ? -8.950 -9.216 7.909 1.00 97.62 90 GLY A O 1
ATOM 666 N N . ASP A 1 91 ? -6.874 -9.654 8.649 1.00 98.06 91 ASP A N 1
ATOM 667 C CA . ASP A 1 91 ? -6.740 -8.410 9.417 1.00 98.06 91 ASP A CA 1
ATOM 668 C C . ASP A 1 91 ? -6.841 -7.190 8.502 1.00 98.06 91 ASP A C 1
ATOM 670 O O . ASP A 1 91 ? -6.226 -7.153 7.435 1.00 98.06 91 ASP A O 1
ATOM 674 N N . VAL A 1 92 ? -7.602 -6.190 8.931 1.00 97.31 92 VAL A N 1
ATOM 675 C CA . VAL A 1 92 ? -7.859 -4.969 8.173 1.00 97.31 92 VAL A CA 1
ATOM 676 C C . VAL A 1 92 ? -7.124 -3.804 8.823 1.00 97.31 92 VAL A C 1
ATOM 678 O O . VAL A 1 92 ? -7.131 -3.639 10.044 1.00 97.31 92 VAL A O 1
ATOM 681 N N . TRP A 1 93 ? -6.501 -2.977 7.989 1.00 95.56 93 TRP A N 1
ATOM 682 C CA . TRP A 1 93 ? -5.758 -1.782 8.382 1.00 95.56 93 TRP A CA 1
ATOM 683 C C . TRP A 1 93 ? -6.201 -0.572 7.551 1.00 95.56 93 TRP A C 1
ATOM 685 O O . TRP A 1 93 ? -6.570 -0.739 6.386 1.00 95.56 93 TRP A O 1
ATOM 695 N N . PRO A 1 94 ? -6.068 0.661 8.068 1.00 90.81 94 PRO A N 1
ATOM 696 C CA . PRO A 1 94 ? -6.433 1.890 7.355 1.00 90.81 94 PRO A CA 1
ATOM 697 C C . PRO A 1 94 ? -5.509 2.210 6.163 1.00 90.81 94 PRO A C 1
ATOM 699 O O . PRO A 1 94 ? -5.766 3.136 5.400 1.00 90.81 94 PRO A O 1
ATOM 702 N N . CYS A 1 95 ? -4.374 1.512 6.033 1.00 88.12 95 CYS A N 1
ATOM 703 C CA . CYS A 1 95 ? -3.407 1.619 4.937 1.00 88.12 95 CYS A CA 1
ATOM 704 C C . CYS A 1 95 ? -2.372 0.485 5.054 1.00 88.12 95 CYS A C 1
ATOM 706 O O . CYS A 1 95 ? -2.112 -0.009 6.150 1.00 88.12 95 CYS A O 1
ATOM 708 N N . VAL A 1 96 ? -1.691 0.126 3.958 1.00 87.69 96 VAL A N 1
ATOM 709 C CA . VAL A 1 96 ? -0.603 -0.878 3.959 1.00 87.69 96 VAL A CA 1
ATOM 710 C C . VAL A 1 96 ? 0.587 -0.513 4.857 1.00 87.69 96 VAL A C 1
ATOM 712 O O . VAL A 1 96 ? 1.346 -1.408 5.239 1.00 87.69 96 VAL A O 1
ATOM 715 N N . LEU A 1 97 ? 0.756 0.775 5.176 1.00 86.62 97 LEU A N 1
ATOM 716 C CA . LEU A 1 97 ? 1.789 1.295 6.081 1.00 86.62 97 LEU A CA 1
ATOM 717 C C . LEU A 1 97 ? 1.303 1.419 7.532 1.00 86.62 97 LEU A C 1
ATOM 719 O O . LEU A 1 97 ? 2.115 1.376 8.449 1.00 86.62 97 LEU A O 1
ATOM 723 N N . GLY A 1 98 ? -0.012 1.490 7.747 1.00 87.88 98 GLY A N 1
ATOM 724 C CA . GLY A 1 98 ? -0.645 1.584 9.063 1.00 87.88 98 GLY A CA 1
ATOM 725 C C . GLY A 1 98 ? -0.956 0.221 9.680 1.00 87.88 98 GLY A C 1
ATOM 726 O O . GLY A 1 98 ? -1.988 0.071 10.319 1.00 87.88 98 GLY A O 1
ATOM 727 N N . ARG A 1 99 ? -0.111 -0.799 9.473 1.00 90.38 99 ARG A N 1
ATOM 728 C CA . ARG A 1 99 ? -0.388 -2.184 9.921 1.00 90.38 99 ARG A CA 1
ATOM 729 C C . ARG A 1 99 ? -0.507 -2.345 11.438 1.00 90.38 99 ARG A C 1
ATOM 731 O O . ARG A 1 99 ? -1.087 -3.320 11.900 1.00 90.38 99 ARG A O 1
ATOM 738 N N . SER A 1 100 ? 0.054 -1.417 12.208 1.00 89.19 100 SER A N 1
ATOM 739 C CA . SER A 1 100 ? -0.118 -1.360 13.664 1.00 89.19 100 SER A CA 1
ATOM 740 C C . SER A 1 100 ? -1.528 -0.91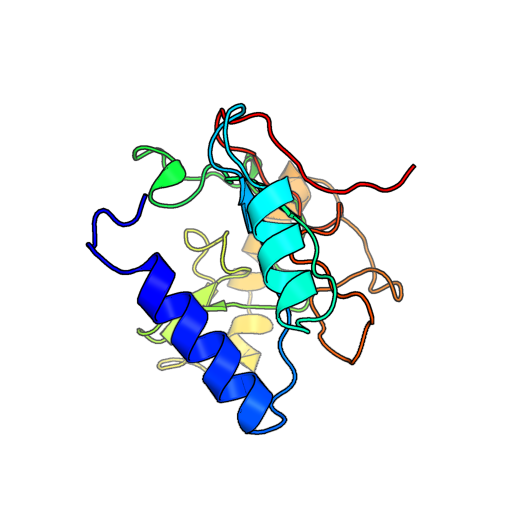6 14.078 1.00 89.19 100 SER A C 1
ATOM 742 O O . SER A 1 100 ? -1.939 -1.171 15.206 1.00 89.19 100 SER A O 1
ATOM 744 N N . LEU A 1 101 ? -2.286 -0.296 13.172 1.00 93.12 101 LEU A N 1
ATOM 745 C CA . LEU A 1 101 ? -3.632 0.225 13.398 1.00 93.12 101 LEU A CA 1
ATOM 746 C C . LEU A 1 101 ? -4.667 -0.799 12.906 1.00 93.12 101 LEU A C 1
ATOM 748 O O . LEU A 1 101 ? -5.293 -0.615 11.868 1.00 93.12 101 LEU A O 1
ATOM 752 N N . ASN A 1 102 ? -4.807 -1.928 13.606 1.00 95.38 102 ASN A N 1
ATOM 753 C CA . ASN A 1 102 ? -5.834 -2.921 13.265 1.00 95.38 102 ASN A CA 1
ATOM 754 C C . ASN A 1 102 ? -7.239 -2.342 13.525 1.00 95.38 102 ASN A C 1
ATOM 756 O O . ASN A 1 102 ? -7.514 -1.854 14.629 1.00 95.38 102 ASN A O 1
ATOM 760 N N . ILE A 1 103 ? -8.091 -2.385 12.496 1.00 96.75 103 ILE A N 1
ATOM 761 C CA . ILE A 1 103 ? -9.478 -1.900 12.537 1.00 96.75 103 ILE A CA 1
ATOM 762 C C . ILE A 1 103 ? -10.521 -3.023 12.527 1.00 96.75 103 ILE A C 1
ATOM 764 O O . ILE A 1 103 ? -11.696 -2.754 12.743 1.00 96.75 103 ILE A O 1
ATOM 768 N N . GLY A 1 104 ? -10.116 -4.276 12.318 1.00 97.38 104 GLY A N 1
ATOM 769 C CA . GLY A 1 104 ? -11.006 -5.434 12.321 1.00 97.38 104 GLY A CA 1
ATOM 770 C C . GLY A 1 104 ? -10.430 -6.623 11.555 1.00 97.38 104 GLY A C 1
ATOM 771 O O . GLY A 1 104 ? -9.277 -6.611 11.126 1.00 97.38 104 GLY A O 1
ATOM 772 N N . ASN A 1 105 ? -11.244 -7.659 11.352 1.00 98.31 105 ASN A N 1
ATOM 773 C CA . ASN A 1 105 ? -10.871 -8.820 10.546 1.00 98.31 105 ASN A CA 1
ATOM 774 C C . ASN A 1 105 ? -12.062 -9.302 9.705 1.00 98.31 105 ASN A C 1
ATOM 776 O O . ASN A 1 105 ? -13.129 -9.586 10.254 1.00 98.31 105 ASN A O 1
ATOM 780 N N . VAL A 1 106 ? -11.877 -9.424 8.386 1.00 98.12 106 VAL A N 1
ATOM 781 C CA . VAL A 1 106 ? -12.957 -9.790 7.443 1.00 98.12 106 VAL A CA 1
ATOM 782 C C . VAL A 1 106 ? -13.484 -11.216 7.614 1.00 98.12 106 VAL A C 1
ATOM 784 O O . VAL A 1 106 ? -14.523 -11.551 7.058 1.00 98.12 106 VAL A O 1
ATOM 787 N N . GLN A 1 107 ? -12.784 -12.067 8.367 1.00 98.12 107 GLN A N 1
ATOM 788 C CA . GLN A 1 107 ? -13.282 -13.398 8.719 1.00 98.12 107 GLN A CA 1
ATOM 789 C C . GLN A 1 107 ? -14.342 -13.350 9.829 1.00 98.12 107 GLN A C 1
ATOM 791 O O . GLN A 1 107 ? -15.112 -14.295 9.968 1.00 98.12 107 GLN A O 1
ATOM 796 N N . ASN A 1 108 ? -14.389 -12.259 10.601 1.00 98.06 108 ASN A N 1
ATOM 797 C CA . ASN A 1 108 ? -15.274 -12.110 11.757 1.00 98.06 108 ASN A CA 1
ATOM 798 C C . ASN A 1 108 ? -16.451 -11.168 11.476 1.00 98.06 108 ASN A C 1
ATOM 800 O O . ASN A 1 108 ? -17.528 -11.359 12.035 1.00 98.06 108 ASN A O 1
ATOM 804 N N . SER A 1 109 ? -16.246 -10.155 10.629 1.00 97.69 109 SER A N 1
ATOM 805 C CA . SER A 1 109 ? -17.245 -9.121 10.346 1.00 97.69 109 SER A CA 1
ATOM 806 C C . SER A 1 109 ? -17.209 -8.696 8.874 1.00 97.69 109 SER A C 1
ATOM 808 O O . SER A 1 109 ? -16.131 -8.680 8.269 1.00 97.69 109 SER A O 1
ATOM 810 N N . PRO A 1 110 ? -18.353 -8.308 8.281 1.00 97.69 110 PRO A N 1
ATOM 811 C CA . PRO A 1 110 ? -18.390 -7.697 6.958 1.00 97.69 110 PRO A CA 1
ATOM 812 C C . PRO A 1 110 ? -17.480 -6.467 6.871 1.00 97.69 110 PRO A C 1
ATOM 814 O O . PRO A 1 110 ? -17.423 -5.650 7.790 1.00 97.69 110 PRO A O 1
ATOM 817 N N . LEU A 1 111 ? -16.810 -6.284 5.729 1.00 96.38 111 LEU A N 1
ATOM 818 C CA . LEU A 1 111 ? -15.908 -5.144 5.524 1.00 96.38 111 LEU A CA 1
ATOM 819 C C . LEU A 1 111 ? -16.615 -3.793 5.710 1.00 96.38 111 LEU A C 1
ATOM 821 O O . LEU A 1 111 ? -16.004 -2.851 6.203 1.00 96.38 111 LEU A O 1
ATOM 825 N N . SER A 1 112 ? -17.898 -3.705 5.352 1.00 95.25 112 SER A N 1
ATOM 826 C CA . SER A 1 112 ? -18.714 -2.505 5.555 1.00 95.25 112 SER A CA 1
ATOM 827 C C . SER A 1 112 ? -18.869 -2.136 7.030 1.00 95.25 112 SER A C 1
ATOM 829 O O . SER A 1 112 ? -18.833 -0.957 7.359 1.00 95.25 112 SER A O 1
ATOM 831 N N . GLU A 1 113 ? -19.003 -3.124 7.916 1.00 97.38 113 GLU A N 1
ATOM 832 C CA . GLU A 1 113 ? -19.102 -2.901 9.363 1.00 97.38 113 GLU A CA 1
ATOM 833 C C . GLU A 1 113 ? -17.744 -2.536 9.961 1.00 97.38 113 GLU A C 1
ATOM 835 O O . GLU A 1 113 ? -17.658 -1.655 10.806 1.00 97.38 113 GLU A O 1
ATOM 840 N N . ILE A 1 114 ? -16.668 -3.163 9.479 1.00 96.94 114 ILE A N 1
ATOM 841 C CA . ILE A 1 114 ? -15.298 -2.833 9.893 1.00 96.94 114 ILE A CA 1
ATOM 842 C C . ILE A 1 114 ? -14.954 -1.390 9.509 1.00 96.94 114 ILE A C 1
ATOM 844 O O . ILE A 1 114 ? -14.423 -0.633 10.316 1.00 96.94 114 ILE A O 1
ATOM 848 N N . TRP A 1 115 ? -15.253 -1.008 8.267 1.00 93.81 115 TRP A N 1
ATOM 849 C CA . TRP A 1 115 ? -14.941 0.317 7.738 1.00 93.81 115 TRP A CA 1
ATOM 850 C C . TRP A 1 115 ? -15.857 1.409 8.302 1.00 93.81 115 TRP A C 1
ATOM 852 O O . TRP A 1 115 ? -15.408 2.525 8.535 1.00 93.81 115 TRP A O 1
ATOM 862 N N . GLY A 1 116 ? -17.133 1.098 8.536 1.00 93.19 116 GLY A N 1
ATOM 863 C CA . GLY A 1 116 ? -18.095 2.018 9.146 1.00 93.19 116 GLY A CA 1
ATOM 864 C C . GLY A 1 116 ? -18.107 2.006 10.677 1.00 93.19 116 GLY A C 1
ATOM 865 O O . GLY A 1 116 ? -18.932 2.696 11.267 1.00 93.19 116 GLY A O 1
ATOM 866 N N . GLY A 1 117 ? -17.256 1.200 11.315 1.00 95.31 117 GLY A N 1
ATOM 867 C CA . GLY A 1 117 ? -17.291 0.957 12.754 1.00 95.31 117 GLY A CA 1
ATOM 868 C C . GLY A 1 117 ? -16.485 1.957 13.583 1.00 95.31 117 GLY A C 1
ATOM 869 O O . GLY A 1 117 ? -15.595 2.651 13.087 1.00 95.31 117 GLY A O 1
ATOM 870 N N . ASP A 1 118 ? -16.745 1.957 14.890 1.00 96.31 118 ASP A N 1
ATOM 871 C CA . ASP A 1 118 ? -16.132 2.878 15.858 1.00 96.31 118 ASP A CA 1
ATOM 872 C C . ASP A 1 118 ? -14.604 2.834 15.825 1.00 96.31 118 ASP A C 1
ATOM 874 O O . ASP A 1 118 ? -13.934 3.864 15.866 1.00 96.31 118 ASP A O 1
ATOM 878 N N . ARG A 1 119 ? -14.031 1.637 15.657 1.00 95.88 119 ARG A N 1
ATOM 879 C CA . ARG A 1 119 ? -12.578 1.465 15.624 1.00 95.88 119 ARG A CA 1
ATOM 880 C C . ARG A 1 119 ? -11.921 2.221 14.469 1.00 95.88 119 ARG A C 1
ATOM 882 O O . ARG A 1 119 ? -10.819 2.747 14.619 1.00 95.88 119 ARG A O 1
ATOM 889 N N . MET A 1 120 ? -12.582 2.268 13.317 1.00 94.69 120 MET A N 1
ATOM 890 C CA . MET A 1 120 ? -12.105 3.026 12.169 1.00 94.69 120 MET A CA 1
ATOM 891 C C . MET A 1 120 ? -12.181 4.536 12.443 1.00 94.69 120 MET A C 1
ATOM 893 O O . MET A 1 120 ? -11.224 5.256 12.151 1.00 94.69 120 MET A O 1
ATOM 897 N N . ALA A 1 121 ? -13.263 5.003 13.076 1.00 93.75 121 ALA A N 1
ATOM 898 C CA . ALA A 1 121 ? -13.421 6.401 13.478 1.00 93.75 121 ALA A CA 1
ATOM 899 C C . ALA A 1 121 ? -12.363 6.844 14.509 1.00 93.75 121 ALA A C 1
ATOM 901 O O . ALA A 1 121 ? -11.772 7.912 14.361 1.00 93.75 121 ALA A O 1
ATOM 902 N N . GLU A 1 122 ? -12.056 6.007 15.505 1.00 94.81 122 GLU A N 1
ATOM 903 C CA . GLU A 1 122 ? -10.987 6.250 16.489 1.00 94.81 122 GLU A CA 1
ATOM 904 C C . GLU A 1 122 ? -9.611 6.399 15.829 1.00 94.81 122 GLU A C 1
ATOM 906 O O . GLU A 1 122 ? -8.825 7.291 16.164 1.00 94.81 122 GLU A O 1
ATOM 911 N N . VAL A 1 123 ? -9.305 5.503 14.888 1.00 94.06 123 VAL A N 1
ATOM 912 C CA . VAL A 1 123 ? -8.035 5.510 14.161 1.00 94.06 123 VAL A CA 1
ATOM 913 C C . VAL A 1 123 ? -7.921 6.756 13.289 1.00 94.06 123 VAL A C 1
ATOM 915 O O . VAL A 1 123 ? -6.875 7.406 13.315 1.00 94.06 123 VAL A O 1
ATOM 918 N N . LEU A 1 124 ? -8.985 7.116 12.567 1.00 91.69 124 LEU A N 1
ATOM 919 C CA . LEU A 1 124 ? -9.032 8.344 11.777 1.00 91.69 124 LEU A CA 1
ATOM 92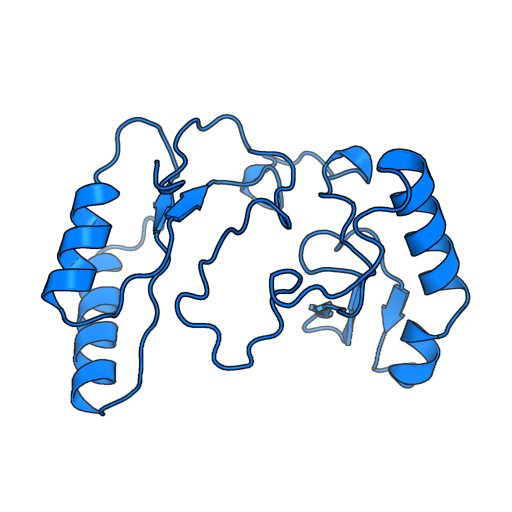0 C C . LEU A 1 124 ? -8.811 9.573 12.666 1.00 91.69 124 LEU A C 1
ATOM 922 O O . LEU A 1 124 ? -7.918 10.363 12.381 1.00 91.69 124 LEU A O 1
ATOM 926 N N . ALA A 1 125 ? -9.528 9.682 13.787 1.00 92.50 125 ALA A N 1
ATOM 927 C CA . ALA A 1 125 ? -9.364 10.787 14.730 1.00 92.50 125 ALA A CA 1
ATOM 928 C C . ALA A 1 125 ? -7.928 10.889 15.273 1.00 92.50 125 ALA A C 1
ATOM 930 O O . ALA A 1 125 ? -7.384 11.985 15.386 1.00 92.50 125 ALA A O 1
ATOM 931 N N . SER A 1 126 ? -7.284 9.752 15.556 1.00 93.06 126 SER A N 1
ATOM 932 C CA . SER A 1 126 ? -5.893 9.717 16.030 1.00 93.06 126 SER A CA 1
ATOM 933 C C . SER A 1 126 ? -4.901 10.190 14.962 1.00 93.06 126 SER A C 1
ATOM 935 O O . SER A 1 126 ? -3.946 10.896 15.272 1.00 93.06 126 SER A O 1
ATOM 937 N N . ILE A 1 127 ? -5.122 9.816 13.698 1.00 90.00 127 ILE A N 1
ATOM 938 C CA . ILE A 1 127 ? -4.306 10.278 12.568 1.00 90.00 127 ILE A CA 1
ATOM 939 C C . ILE A 1 127 ? -4.512 11.779 12.347 1.00 90.00 127 ILE A C 1
ATOM 941 O O . ILE A 1 127 ? -3.533 12.505 12.186 1.00 90.00 127 ILE A O 1
ATOM 945 N N . THR A 1 128 ? -5.762 12.242 12.391 1.00 89.50 128 THR A N 1
ATOM 946 C CA . THR A 1 128 ? -6.120 13.655 12.235 1.00 89.50 128 THR A CA 1
ATOM 947 C C . THR A 1 128 ? -5.543 14.528 13.346 1.00 89.50 128 THR A C 1
ATOM 949 O O . THR A 1 128 ? -5.102 15.642 13.083 1.00 89.50 128 THR A O 1
ATOM 952 N N . ALA A 1 129 ? -5.493 14.032 14.582 1.00 92.00 129 ALA A N 1
ATOM 953 C CA . ALA A 1 129 ? -4.886 14.758 15.694 1.00 92.00 129 ALA A CA 1
ATOM 954 C C . ALA A 1 129 ? -3.377 14.997 15.495 1.00 92.00 129 ALA A C 1
ATOM 956 O O . ALA A 1 129 ? -2.868 16.036 15.907 1.00 92.00 129 ALA A O 1
ATOM 957 N N . GLU A 1 130 ? -2.675 14.058 14.857 1.00 90.00 130 GLU A N 1
ATOM 958 C CA . GLU A 1 130 ? -1.229 14.146 14.621 1.00 90.00 130 GLU A CA 1
ATOM 959 C C . GLU A 1 130 ? -0.884 14.939 13.350 1.00 90.00 130 GLU A C 1
ATOM 961 O O . GLU A 1 130 ? 0.048 15.739 13.346 1.00 90.00 130 GLU A O 1
ATOM 966 N N . HIS A 1 131 ? -1.632 14.728 12.263 1.00 84.06 131 HIS A N 1
ATOM 967 C CA . HIS A 1 131 ? -1.303 15.253 10.927 1.00 84.06 131 HIS A CA 1
ATOM 968 C C . HIS A 1 131 ? -2.226 16.382 10.447 1.00 84.06 131 HIS A C 1
ATOM 970 O O . HIS A 1 131 ? -2.046 16.897 9.342 1.00 84.06 131 HIS A O 1
ATOM 976 N N . GLY A 1 132 ? -3.216 16.773 11.251 1.00 83.44 132 GLY A N 1
ATOM 977 C CA . GLY A 1 132 ? -4.304 17.660 10.838 1.00 83.44 132 GLY A CA 1
ATOM 978 C C . GLY A 1 132 ? -5.360 16.938 9.995 1.00 83.44 132 GLY A C 1
ATOM 979 O O . GLY A 1 132 ? -5.314 15.727 9.801 1.00 83.44 132 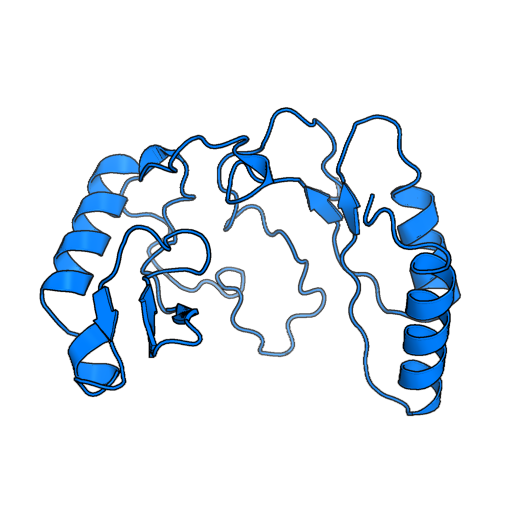GLY A O 1
ATOM 980 N N . GLU A 1 133 ? -6.327 17.683 9.459 1.00 68.62 133 GLU A N 1
ATOM 981 C CA . GLU A 1 133 ? -7.470 17.125 8.706 1.00 68.62 133 GLU A CA 1
ATOM 982 C C . GLU A 1 133 ? -7.093 16.429 7.382 1.00 68.62 133 GLU A C 1
ATOM 984 O O . GLU A 1 133 ? -7.961 15.870 6.711 1.00 68.62 133 GLU A O 1
ATOM 989 N N . GLY A 1 134 ? -5.804 16.419 7.017 1.00 60.09 134 GLY A N 1
ATOM 990 C CA . GLY A 1 134 ? -5.321 15.862 5.758 1.00 60.09 134 GLY A CA 1
ATOM 991 C C . GLY A 1 134 ? -5.939 16.568 4.548 1.00 60.09 134 GLY A C 1
ATOM 992 O O . GLY A 1 134 ? -6.582 17.615 4.661 1.00 60.09 134 GLY A O 1
ATOM 993 N N . ALA A 1 135 ? -5.751 16.013 3.352 1.00 50.19 135 ALA A N 1
ATOM 994 C CA . ALA A 1 135 ? -6.545 16.454 2.214 1.00 50.19 135 ALA A CA 1
ATOM 995 C C . ALA A 1 135 ? -7.989 15.963 2.367 1.00 50.19 135 ALA A C 1
ATOM 997 O O . ALA A 1 135 ? -8.259 14.762 2.352 1.00 50.19 135 ALA A O 1
ATOM 998 N N . GLN A 1 136 ? -8.919 16.910 2.480 1.00 48.00 136 GLN A N 1
ATOM 999 C CA . GLN A 1 136 ? -10.334 16.638 2.738 1.00 48.00 136 GLN A CA 1
ATOM 1000 C C . GLN A 1 136 ? -11.094 15.979 1.574 1.00 48.00 136 GLN A C 1
ATOM 1002 O O . GLN A 1 136 ? -12.255 15.612 1.741 1.00 48.00 136 GLN A O 1
ATOM 1007 N N . ALA A 1 137 ? -10.489 15.840 0.390 1.00 41.91 137 ALA A N 1
ATOM 1008 C CA . ALA A 1 137 ? -11.193 15.329 -0.779 1.00 41.91 137 ALA A CA 1
ATOM 1009 C C . ALA A 1 137 ? -10.283 14.678 -1.823 1.00 41.91 137 ALA A C 1
ATOM 1011 O O . ALA A 1 137 ? -9.142 15.093 -2.054 1.00 41.91 137 ALA A O 1
ATOM 1012 N N . CYS A 1 138 ? -10.884 13.742 -2.555 1.00 37.72 138 CYS A N 1
ATOM 1013 C CA . CYS A 1 138 ? -10.460 13.294 -3.873 1.00 37.72 138 CYS A CA 1
ATOM 1014 C C . CYS A 1 138 ? -10.566 14.433 -4.889 1.00 37.72 138 CYS A C 1
ATOM 1016 O O . CYS A 1 138 ? -11.532 14.544 -5.641 1.00 37.72 138 CYS A O 1
ATOM 1018 N N . THR A 1 139 ? -9.556 15.299 -4.940 1.00 38.25 139 THR A N 1
ATOM 1019 C CA . THR A 1 139 ? -9.267 15.986 -6.206 1.00 38.25 139 THR A CA 1
ATOM 1020 C C . THR A 1 139 ? -8.795 14.932 -7.222 1.00 38.25 139 THR A C 1
ATOM 1022 O O . THR A 1 139 ? -8.310 13.882 -6.804 1.00 38.25 139 THR A O 1
ATOM 1025 N N . PRO A 1 140 ? -8.884 15.143 -8.549 1.00 37.69 140 PRO A N 1
ATOM 1026 C CA . PRO A 1 140 ? -8.403 14.172 -9.550 1.00 37.69 140 PRO A CA 1
ATOM 1027 C C . PRO A 1 140 ? -6.920 13.762 -9.400 1.00 37.69 140 PRO A C 1
ATOM 1029 O O . PRO A 1 140 ? -6.461 12.828 -10.050 1.00 37.69 140 PRO A O 1
ATOM 1032 N N . GLN A 1 141 ? -6.179 14.445 -8.525 1.00 38.72 141 GLN A N 1
ATOM 1033 C CA . GLN A 1 141 ? -4.793 14.179 -8.148 1.00 38.72 141 GLN A CA 1
ATOM 1034 C C . GLN A 1 141 ? -4.637 13.319 -6.880 1.00 38.72 141 GLN A C 1
ATOM 1036 O O . GLN A 1 141 ? -3.524 12.915 -6.533 1.00 38.72 141 GLN A O 1
ATOM 1041 N N . PHE A 1 142 ? -5.735 13.074 -6.171 1.00 41.16 142 PHE A N 1
ATOM 1042 C CA . PHE A 1 142 ? -5.790 12.501 -4.838 1.00 41.16 142 PHE A CA 1
ATOM 1043 C C . PHE A 1 142 ? -6.434 11.123 -4.899 1.00 41.16 142 PHE A C 1
ATOM 1045 O O . PHE A 1 142 ? -7.639 10.991 -4.747 1.00 41.16 142 PHE A O 1
ATOM 1052 N N . LEU A 1 143 ? -5.617 10.107 -5.189 1.00 43.38 143 LEU A N 1
ATOM 1053 C CA . LEU A 1 143 ? -5.613 8.768 -4.583 1.00 43.38 143 LEU A CA 1
ATOM 1054 C C . LEU A 1 143 ? -4.739 7.820 -5.431 1.00 43.38 143 LEU A C 1
ATOM 1056 O O . LEU A 1 143 ? -4.623 7.988 -6.643 1.00 43.38 143 LEU A O 1
ATOM 1060 N N . PRO A 1 144 ? -4.229 6.720 -4.846 1.00 41.62 144 PRO A N 1
ATOM 1061 C CA . PRO A 1 144 ? -3.930 5.488 -5.576 1.00 41.62 144 PRO A CA 1
ATOM 1062 C C . PRO A 1 144 ? -5.226 4.765 -6.020 1.00 41.62 144 PRO A C 1
ATOM 1064 O O . PRO A 1 144 ? -5.319 3.541 -5.949 1.00 41.62 144 PRO A O 1
ATOM 1067 N N . MET A 1 145 ? -6.243 5.514 -6.461 1.00 42.22 145 MET A N 1
ATOM 1068 C CA . MET A 1 145 ? -7.414 5.004 -7.170 1.00 42.22 145 MET A CA 1
ATOM 1069 C C . MET A 1 145 ? -7.003 4.865 -8.628 1.00 42.22 145 MET A C 1
ATOM 1071 O O . MET A 1 145 ? -7.110 5.800 -9.416 1.00 42.22 145 MET A O 1
ATOM 1075 N N . CYS A 1 146 ? -6.480 3.694 -8.979 1.00 42.00 146 CYS A N 1
ATOM 1076 C CA . CYS A 1 146 ? -6.280 3.313 -10.371 1.00 42.00 146 CYS A CA 1
ATOM 1077 C C . CYS A 1 146 ? -7.643 3.165 -11.085 1.00 42.00 146 CYS A C 1
ATOM 1079 O O . CYS A 1 146 ? -8.109 2.052 -11.308 1.00 42.00 146 CYS A O 1
ATOM 1081 N N . GLY A 1 147 ? -8.258 4.281 -11.483 1.00 41.59 147 GLY A N 1
ATOM 1082 C CA . GLY A 1 147 ? -8.678 4.421 -12.881 1.00 41.59 147 GLY A CA 1
ATOM 1083 C C . GLY A 1 147 ? -7.432 4.673 -13.749 1.00 41.59 147 GLY A C 1
ATOM 1084 O O . GLY A 1 147 ? -6.348 4.827 -13.185 1.00 41.59 147 GLY A O 1
ATOM 1085 N N . PRO A 1 148 ? -7.509 4.686 -15.091 1.00 40.72 148 PRO A N 1
ATOM 1086 C CA . PRO A 1 148 ? -6.344 4.940 -15.938 1.00 40.72 148 PRO A CA 1
ATOM 1087 C C . PRO A 1 148 ? -5.903 6.409 -15.815 1.00 40.72 148 PRO A C 1
ATOM 1089 O O . PRO A 1 148 ? -6.190 7.236 -16.672 1.00 40.72 148 PRO A O 1
ATOM 1092 N N . CYS A 1 149 ? -5.236 6.754 -14.716 1.00 46.03 149 CYS A N 1
ATOM 1093 C CA . CYS A 1 149 ? -4.429 7.953 -14.607 1.00 46.03 149 CYS A CA 1
ATOM 1094 C C . CYS A 1 149 ? -3.067 7.644 -15.234 1.00 46.03 149 CYS A C 1
ATOM 1096 O O . CYS A 1 149 ? -2.372 6.709 -14.825 1.00 46.03 149 CYS A O 1
ATOM 1098 N N . ASP A 1 150 ? -2.722 8.402 -16.270 1.00 48.31 150 ASP A N 1
ATOM 1099 C CA . ASP A 1 150 ? -1.470 8.259 -17.003 1.00 48.31 150 ASP A CA 1
ATOM 1100 C C . ASP A 1 150 ? -0.710 9.598 -16.936 1.00 48.31 150 ASP A C 1
ATOM 1102 O O . ASP A 1 150 ? -1.225 10.595 -17.454 1.00 48.31 150 ASP A O 1
ATOM 1106 N N . PRO A 1 151 ? 0.458 9.677 -16.259 1.00 54.38 151 PRO A N 1
ATOM 1107 C CA . PRO A 1 151 ? 1.171 8.602 -15.554 1.00 54.38 151 PRO A CA 1
ATOM 1108 C C . PRO A 1 151 ? 0.768 8.443 -14.069 1.00 54.38 151 PRO A C 1
ATOM 1110 O O . PRO A 1 151 ? 0.823 9.384 -13.277 1.00 54.38 151 PRO A O 1
ATOM 1113 N N . CYS A 1 152 ? 0.448 7.212 -13.652 1.00 52.47 152 CYS A N 1
ATOM 1114 C CA . CYS A 1 152 ? 0.295 6.828 -12.241 1.00 52.47 152 CYS A CA 1
ATOM 1115 C C . CYS A 1 152 ? 1.661 6.451 -11.647 1.00 52.47 152 CYS A C 1
ATOM 1117 O O . CYS A 1 152 ? 2.118 5.314 -11.792 1.00 52.47 152 CYS A O 1
ATOM 1119 N N . VAL A 1 153 ? 2.319 7.392 -10.972 1.00 54.41 153 VAL A N 1
ATOM 1120 C CA . VAL A 1 153 ? 3.643 7.171 -10.373 1.00 54.41 153 VAL A CA 1
ATOM 1121 C C . VAL A 1 153 ? 3.559 6.493 -8.988 1.00 54.41 153 VAL A C 1
ATOM 1123 O O . VAL A 1 153 ? 2.627 6.774 -8.233 1.00 54.41 153 VAL A O 1
ATOM 1126 N N . PRO A 1 154 ? 4.513 5.610 -8.614 1.00 49.91 154 PRO A N 1
ATOM 1127 C CA . PRO A 1 154 ? 4.505 4.902 -7.324 1.00 49.91 154 PRO A CA 1
ATOM 1128 C C . PRO A 1 154 ? 4.551 5.814 -6.091 1.00 49.91 154 PRO A C 1
ATOM 1130 O O . PRO A 1 154 ? 4.052 5.440 -5.030 1.00 49.91 154 PRO A O 1
ATOM 1133 N N . SER A 1 155 ? 5.142 7.002 -6.231 1.00 53.28 155 SER A N 1
ATOM 1134 C CA . SER A 1 155 ? 5.106 8.058 -5.228 1.00 53.28 155 SER A CA 1
ATOM 1135 C C . SER A 1 155 ? 4.526 9.323 -5.845 1.00 53.28 155 SER A C 1
ATOM 1137 O O . SER A 1 155 ? 5.093 9.890 -6.775 1.00 53.28 155 SER A O 1
ATOM 1139 N N . VAL A 1 156 ? 3.389 9.763 -5.318 1.00 53.56 156 VAL A N 1
ATOM 1140 C CA . VAL A 1 156 ? 2.890 11.130 -5.478 1.00 53.56 156 VAL A CA 1
ATOM 1141 C C . VAL A 1 156 ? 3.168 11.837 -4.155 1.00 53.56 156 VAL A C 1
ATOM 1143 O O . VAL A 1 156 ? 2.994 11.211 -3.109 1.00 53.56 156 VAL A O 1
ATOM 1146 N N . GLY A 1 157 ? 3.556 13.117 -4.162 1.00 55.03 157 GLY A N 1
ATOM 1147 C CA . GLY A 1 157 ? 3.878 13.880 -2.936 1.00 55.03 157 GLY A CA 1
ATOM 1148 C C . GLY A 1 157 ? 2.784 13.881 -1.851 1.00 55.03 157 GLY A C 1
ATOM 1149 O O . GLY A 1 157 ? 3.022 14.293 -0.725 1.00 55.03 157 GLY A O 1
ATOM 1150 N N . HIS A 1 158 ? 1.592 13.375 -2.169 1.00 60.28 158 HIS A N 1
ATOM 1151 C CA . HIS A 1 158 ? 0.461 13.196 -1.267 1.00 60.28 158 HIS A CA 1
ATOM 1152 C C . HIS A 1 158 ? 0.535 11.923 -0.401 1.00 60.28 158 HIS A C 1
ATOM 1154 O O . HIS A 1 158 ? 0.000 11.902 0.700 1.00 60.28 158 HIS A O 1
ATOM 1160 N N . CYS A 1 159 ? 1.193 10.843 -0.845 1.00 64.75 159 CYS A N 1
ATOM 1161 C CA . CYS A 1 159 ? 1.427 9.648 -0.022 1.00 64.75 159 CYS A CA 1
ATOM 1162 C C . CYS A 1 159 ? 2.912 9.546 0.325 1.00 64.75 159 CYS A C 1
ATOM 1164 O O . CYS A 1 159 ? 3.613 8.630 -0.117 1.00 64.75 159 CYS A O 1
ATOM 1166 N N . ASP A 1 160 ? 3.362 10.511 1.128 1.00 69.69 160 ASP A N 1
ATOM 1167 C CA . ASP A 1 160 ? 4.774 10.708 1.434 1.00 69.69 160 ASP A CA 1
ATOM 1168 C C . ASP A 1 160 ? 5.104 10.514 2.929 1.00 69.69 160 ASP A C 1
ATOM 1170 O O . ASP A 1 160 ? 5.304 11.470 3.673 1.00 69.69 160 ASP A O 1
ATOM 1174 N N . PRO A 1 161 ? 5.059 9.265 3.421 1.00 71.44 161 PRO A N 1
ATOM 1175 C CA . PRO A 1 161 ? 5.369 8.924 4.806 1.00 71.44 161 PRO A CA 1
ATOM 1176 C C . PRO A 1 161 ? 6.880 8.996 5.054 1.00 71.44 161 PRO A C 1
ATOM 1178 O O . PRO A 1 161 ? 7.678 9.039 4.113 1.00 71.44 161 PRO A O 1
ATOM 1181 N N . ARG A 1 162 ? 7.280 8.913 6.325 1.00 75.56 162 ARG A N 1
ATOM 1182 C CA . ARG A 1 162 ? 8.673 9.097 6.739 1.00 75.56 162 ARG A CA 1
ATOM 1183 C C . ARG A 1 162 ? 9.663 8.257 5.924 1.00 75.56 162 ARG A C 1
ATOM 1185 O O . ARG A 1 162 ? 9.551 7.030 5.816 1.00 75.56 162 ARG A O 1
ATOM 1192 N N . GLU A 1 163 ? 10.666 8.937 5.384 1.00 72.94 163 GLU A N 1
ATOM 1193 C CA . GLU A 1 163 ? 11.788 8.341 4.665 1.00 72.94 163 GLU A CA 1
ATOM 1194 C C . GLU A 1 163 ? 12.751 7.642 5.642 1.00 72.94 163 GLU A C 1
ATOM 1196 O O . GLU A 1 163 ? 12.959 8.086 6.770 1.00 72.94 163 GLU A O 1
ATOM 1201 N N . ALA A 1 164 ? 13.320 6.509 5.227 1.00 64.38 164 ALA A N 1
ATOM 1202 C CA . ALA A 1 164 ? 14.460 5.904 5.913 1.00 64.38 164 ALA A CA 1
ATOM 1203 C C . ALA A 1 164 ? 15.730 6.610 5.430 1.00 64.38 164 ALA A C 1
ATOM 1205 O O . ALA A 1 164 ? 15.786 6.869 4.239 1.00 64.38 164 ALA A O 1
ATOM 1206 N N . ASP A 1 165 ? 16.732 6.846 6.289 1.00 64.31 165 ASP A N 1
ATOM 1207 C CA . ASP A 1 165 ? 18.001 7.588 6.052 1.00 64.31 165 ASP A CA 1
ATOM 1208 C C . ASP A 1 165 ? 18.752 7.324 4.707 1.00 64.31 165 ASP A C 1
ATOM 1210 O O . ASP A 1 165 ? 19.890 6.852 4.689 1.00 64.31 165 ASP A O 1
ATOM 1214 N N . SER A 1 166 ? 18.146 7.582 3.549 1.00 54.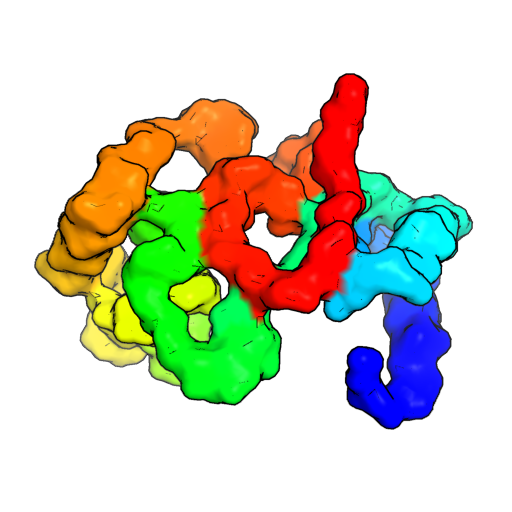25 166 SER A N 1
ATOM 1215 C CA . SER A 1 166 ? 18.631 7.204 2.218 1.00 54.25 166 SER A CA 1
ATOM 1216 C C . SER A 1 166 ? 18.144 8.207 1.170 1.00 54.25 166 SER A C 1
ATOM 1218 O O . SER A 1 166 ? 17.086 8.037 0.586 1.00 54.25 166 SER A O 1
ATOM 1220 N N . ALA A 1 167 ? 18.947 9.241 0.919 1.00 48.78 167 ALA A N 1
ATOM 1221 C CA . ALA A 1 167 ? 18.534 10.498 0.290 1.00 48.78 167 ALA A CA 1
ATOM 1222 C C . ALA A 1 167 ? 18.415 10.500 -1.250 1.00 48.78 167 ALA A C 1
ATOM 1224 O O . ALA A 1 167 ? 18.943 11.387 -1.916 1.00 48.78 167 ALA A O 1
ATOM 1225 N N . ALA A 1 168 ? 17.720 9.548 -1.868 1.00 43.12 168 ALA A N 1
ATOM 1226 C CA . ALA A 1 168 ? 17.556 9.582 -3.325 1.00 43.12 168 ALA A CA 1
ATOM 1227 C C . ALA A 1 168 ? 16.094 9.422 -3.747 1.00 43.12 168 ALA A C 1
ATOM 1229 O O . ALA A 1 168 ? 15.585 8.317 -3.897 1.00 43.12 168 ALA A O 1
ATOM 1230 N N . THR A 1 169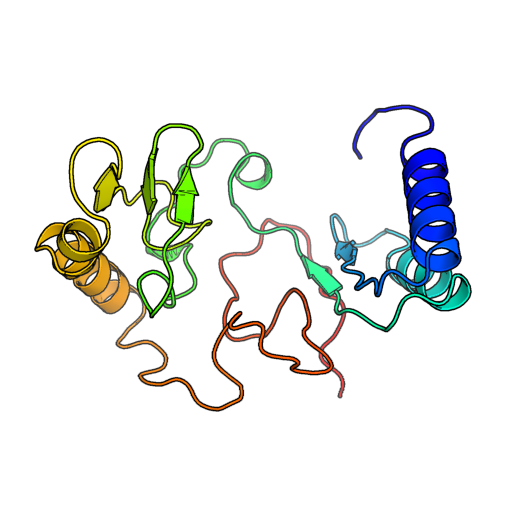 ? 15.433 10.551 -4.001 1.00 44.62 169 THR A N 1
ATOM 1231 C CA . THR A 1 169 ? 14.149 10.593 -4.713 1.00 44.62 169 THR A CA 1
ATOM 1232 C C . THR A 1 169 ? 14.415 10.697 -6.215 1.00 44.62 169 THR A C 1
ATOM 1234 O O . THR A 1 169 ? 15.286 11.456 -6.638 1.00 44.62 169 THR A O 1
ATOM 1237 N N . ILE A 1 170 ? 13.667 9.958 -7.037 1.00 38.12 170 ILE A N 1
ATOM 1238 C CA . ILE A 1 170 ? 13.643 10.176 -8.488 1.00 38.12 170 ILE A CA 1
ATOM 1239 C C . ILE A 1 170 ? 12.272 10.679 -8.884 1.00 38.12 170 ILE A C 1
ATOM 1241 O O . ILE A 1 170 ? 11.291 9.949 -8.797 1.00 38.12 170 ILE A O 1
ATOM 1245 N N . GLY A 1 171 ? 12.263 11.925 -9.351 1.00 39.31 171 GLY A N 1
ATOM 1246 C CA . GLY A 1 171 ? 11.129 12.564 -9.999 1.00 39.31 171 GLY A CA 1
ATOM 1247 C C . GLY A 1 171 ? 10.250 13.379 -9.056 1.00 39.31 171 GLY A C 1
ATOM 1248 O O . GLY A 1 171 ? 9.216 12.901 -8.615 1.00 39.31 171 GLY A O 1
ATOM 1249 N N . SER A 1 172 ? 10.602 14.650 -8.864 1.00 26.72 172 SER A N 1
ATOM 1250 C CA . SER A 1 172 ? 9.672 15.698 -9.297 1.00 26.72 172 SER A CA 1
ATOM 1251 C C . SER A 1 172 ? 10.233 16.244 -10.610 1.00 26.72 172 SER A C 1
ATOM 1253 O O . SER A 1 172 ? 11.434 16.528 -10.650 1.00 26.72 172 SER A O 1
ATOM 1255 N N . PRO A 1 173 ? 9.451 16.356 -11.696 1.00 31.61 173 PRO A N 1
ATOM 1256 C CA . PRO A 1 173 ? 9.855 17.235 -12.782 1.00 31.61 173 PRO A CA 1
ATOM 1257 C C . PRO A 1 173 ? 9.924 18.673 -12.241 1.00 31.61 173 PRO A C 1
ATOM 1259 O O . PRO A 1 173 ? 9.153 19.041 -11.351 1.00 31.61 173 PRO A O 1
ATOM 1262 N N . ALA A 1 174 ? 10.891 19.439 -12.746 1.00 29.72 174 ALA A N 1
ATOM 1263 C CA . ALA A 1 174 ? 10.837 20.898 -12.717 1.00 29.72 174 ALA A CA 1
ATOM 1264 C C . ALA A 1 174 ? 9.760 21.395 -13.691 1.00 29.72 174 ALA A C 1
ATOM 1266 O O . ALA A 1 174 ? 9.513 20.676 -14.691 1.00 29.72 174 ALA A O 1
#

Sequence (174 aa):
MTRLRGSHRRTRANVEKALSLNIPLRDGVVSLREDRRVQEAARDLTALGVGMGGGDRTRAFGRASKGAAPTISDLCGHCAHEKCAIGPTGDVWPCVLGRSLNIGNVQNSPLSEIWGGDRMAEVLASITAEHGEGAQACTPQFLPMCGPCDPCVPSVGHCDPREADSAATIGSPA

Foldseek 3Di:
DPPDPCPVVVVVVVLLVCVVVVNQDADEQEFEAPDDPSVVVQVVCVVSVHPDAFYHYAQCADVLVVPDDDDLLQFLLCQLPPDWDADPQQFIGSDPRRSVLTQDGCVVDPPCCSSVDPSSVVVNVVSCVNNNPQPVDPDVLDDPPPDPDVPPHPDDVSRDGHGRPHPDGTDDDD

Secondary structure (DSSP, 8-state):
----TTHHHHHHHHHHHHHHTT---B--EEE-STTS-HHHHHHHHHHHTPBP--EEE-BSSGGGGTTPPP-GGGS-S-TTSS--EE-TTSEEESSTT-TTS--EETTTS-HHHHHTSHHHHHHHHHHHHHH-S---S--TTS----SS-TT--S--TTS-PPBPS---------

InterPro domains:
  IPR013785 Aldolase-type TIM barrel [G3DSA:3.20.20.70] (21-153)
  IPR023885 4Fe4S-binding SPASM domain [PF13186] (78-128)
  IPR058240 Radical SAM superfamily [SSF102114] (1-129)

Radius of gyration: 18.22 Å; chains: 1; bounding box: 44×36×42 Å